Protein AF-A0A1Z9E316-F1 (afdb_monomer_lite)

Secondary structure (DSSP, 8-state):
--HHHHHHHHHTSHHHHHHHEEETTSHHHHHHHHHHHHHHHHHHHHHHHHGGG---------------PPPPTT-----HHHHHHHHHHHHHHHHHH------PPPTTB-TTSPBPP----------TTS------SEEEPP-HHHHHHHHHHHHHHHHHHHHHHHHHHHH-

Foldseek 3Di:
DDLVVVVVVLCPDPVNVVVFWDACPDPLNVVQVVVVVVVVVVVVVVVVVVVVPDDDDDDDPPPDDDDDDDDDPPPDPDDPVVVVVVVVVVVVVCVVVDDDDDDDDDPQADPVGDGHDDDPPPPPPPPPVPDPDCPHDIGGGDDPSVVVSVVVSVVVVVVVVVVVVVVVVVVD

Sequence (172 aa):
MGLFDRFKKRVKQPSTEEEITVDANSPEAAFAIAERQKNLLKINDNIQKEENQNNFTSQDEWDNMDHEPIQNPFLSNKSSKERKKLQRAKKIKTAFNANPAPKIHNPMRTTTGRELIKLDGSIFKLDFSEEQVQRGGRVIKGGPALEEILEELEEDLLSADIGHNSVSELIN

pLDDT: mean 72.55, std 12.47, range [39.31, 89.44]

Structure (mmCIF, N/CA/C/O backbone):
data_AF-A0A1Z9E316-F1
#
_entry.id   AF-A0A1Z9E316-F1
#
loop_
_atom_site.group_PDB
_atom_site.id
_atom_site.type_symbol
_atom_site.label_atom_id
_atom_site.label_alt_id
_atom_site.label_comp_id
_atom_site.label_asym_id
_atom_site.label_entity_id
_atom_site.label_seq_id
_atom_site.pdbx_PDB_ins_code
_atom_site.Cartn_x
_atom_site.Cartn_y
_atom_site.Cartn_z
_atom_site.occupancy
_atom_site.B_iso_or_equiv
_atom_site.auth_seq_id
_atom_site.auth_comp_id
_atom_site.auth_asym_id
_atom_site.auth_atom_id
_atom_site.pdbx_PDB_model_num
ATOM 1 N N . MET A 1 1 ? 15.889 -5.223 5.453 1.00 67.31 1 MET A N 1
ATOM 2 C CA . MET A 1 1 ? 14.438 -5.285 5.157 1.00 67.31 1 MET A CA 1
ATOM 3 C C . MET A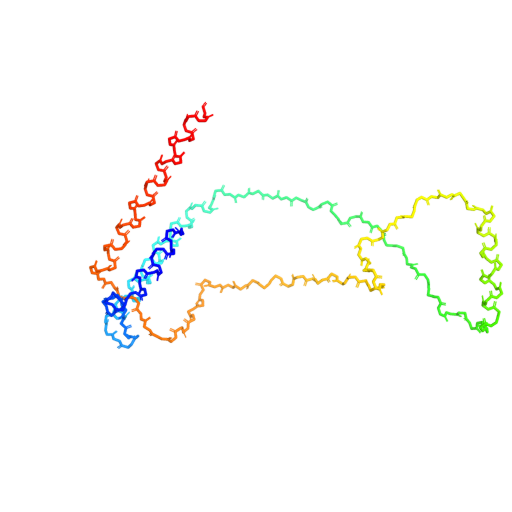 1 1 ? 13.897 -3.906 5.463 1.00 67.31 1 MET A C 1
ATOM 5 O O . MET A 1 1 ? 14.282 -3.389 6.506 1.00 67.31 1 MET A O 1
ATOM 9 N N . GLY A 1 2 ? 13.136 -3.287 4.558 1.00 75.00 2 GLY A N 1
ATOM 10 C CA . GLY A 1 2 ? 12.606 -1.941 4.809 1.00 75.00 2 GLY A CA 1
ATOM 11 C C . GLY A 1 2 ? 11.648 -1.922 6.007 1.00 75.00 2 GLY A C 1
ATOM 12 O O . GLY A 1 2 ? 11.165 -2.983 6.411 1.00 75.00 2 GLY A O 1
ATOM 13 N N . LEU A 1 3 ? 11.346 -0.736 6.549 1.00 71.56 3 LEU A N 1
ATOM 14 C CA . LEU A 1 3 ? 10.375 -0.550 7.645 1.00 71.56 3 LEU A CA 1
ATOM 15 C C . LEU A 1 3 ? 9.064 -1.308 7.369 1.00 71.56 3 LEU A C 1
ATOM 17 O O . LEU A 1 3 ? 8.617 -2.153 8.142 1.00 71.56 3 LEU A O 1
ATOM 21 N N . PHE A 1 4 ? 8.507 -1.098 6.175 1.00 74.75 4 PHE A N 1
ATOM 22 C CA . PHE A 1 4 ? 7.252 -1.722 5.761 1.00 74.75 4 PHE A CA 1
ATOM 23 C C . PHE A 1 4 ? 7.353 -3.238 5.535 1.00 74.75 4 PHE A C 1
ATOM 25 O O . PHE A 1 4 ? 6.340 -3.936 5.599 1.00 74.75 4 PHE A O 1
ATOM 32 N N . ASP A 1 5 ? 8.550 -3.781 5.304 1.00 81.19 5 ASP A N 1
ATOM 33 C CA . ASP A 1 5 ? 8.737 -5.233 5.213 1.00 81.19 5 ASP A CA 1
ATOM 34 C C . ASP A 1 5 ? 8.691 -5.889 6.594 1.00 81.19 5 ASP A C 1
ATOM 36 O O . ASP A 1 5 ? 8.208 -7.016 6.719 1.00 81.19 5 ASP A O 1
ATOM 40 N N . ARG A 1 6 ? 9.162 -5.187 7.637 1.00 80.75 6 ARG A N 1
ATOM 41 C CA . ARG A 1 6 ? 9.042 -5.636 9.031 1.00 80.75 6 ARG A CA 1
ATOM 42 C C . ARG A 1 6 ? 7.573 -5.677 9.448 1.00 80.75 6 ARG A C 1
ATOM 44 O O . ARG A 1 6 ? 7.120 -6.719 9.916 1.00 80.75 6 ARG A O 1
ATOM 51 N N . PHE A 1 7 ? 6.818 -4.619 9.139 1.00 78.94 7 PHE A N 1
ATOM 52 C CA . PHE A 1 7 ? 5.367 -4.559 9.343 1.00 78.94 7 PHE A CA 1
ATOM 53 C C . PHE A 1 7 ? 4.643 -5.720 8.655 1.00 78.94 7 PHE A C 1
ATOM 55 O O . PHE A 1 7 ? 3.949 -6.500 9.300 1.00 78.94 7 PHE A O 1
ATOM 62 N N . LYS A 1 8 ? 4.862 -5.908 7.345 1.00 82.62 8 LYS A N 1
ATOM 63 C CA . LYS A 1 8 ? 4.235 -7.007 6.588 1.00 82.62 8 LYS A CA 1
ATOM 64 C C . LYS A 1 8 ? 4.575 -8.378 7.159 1.00 82.62 8 LYS A C 1
ATOM 66 O O . LYS A 1 8 ? 3.759 -9.289 7.069 1.00 82.62 8 LYS A O 1
ATOM 71 N N . LYS A 1 9 ? 5.782 -8.546 7.699 1.00 84.00 9 LYS A N 1
ATOM 72 C CA . LYS A 1 9 ? 6.200 -9.794 8.333 1.00 84.00 9 LYS A CA 1
ATOM 73 C C . LYS A 1 9 ? 5.491 -10.009 9.670 1.00 84.00 9 LYS A C 1
ATOM 75 O O . LYS A 1 9 ? 5.073 -11.133 9.910 1.00 84.00 9 LYS A O 1
ATOM 80 N N . ARG A 1 10 ? 5.336 -8.965 10.495 1.00 78.06 10 ARG A N 1
ATOM 81 C CA . ARG A 1 10 ? 4.614 -9.021 11.778 1.00 78.06 10 ARG A CA 1
ATOM 82 C C . ARG A 1 10 ? 3.119 -9.238 11.592 1.00 78.06 10 ARG A C 1
ATOM 84 O O . ARG A 1 10 ? 2.563 -10.102 12.248 1.00 78.06 10 ARG A O 1
ATOM 91 N N . VAL A 1 11 ? 2.489 -8.526 10.660 1.00 79.06 11 VAL A N 1
ATOM 92 C CA . VAL A 1 11 ? 1.056 -8.683 10.364 1.00 79.06 11 VAL A CA 1
ATOM 93 C C . VAL A 1 11 ? 0.740 -10.059 9.804 1.00 79.06 11 VAL A C 1
ATOM 95 O O . VAL A 1 11 ? -0.375 -10.504 9.981 1.00 79.06 11 VAL A O 1
ATOM 98 N N . LYS A 1 12 ? 1.696 -10.738 9.159 1.00 78.56 12 LYS A N 1
ATOM 99 C CA . LYS A 1 12 ? 1.520 -12.111 8.663 1.00 78.56 12 LYS A CA 1
ATOM 100 C C . LYS A 1 12 ? 1.750 -13.203 9.715 1.00 78.56 12 LYS A C 1
ATOM 102 O O . LYS A 1 12 ? 1.797 -14.388 9.381 1.00 78.56 12 LYS A O 1
ATOM 107 N N . GLN A 1 13 ? 2.029 -12.833 10.965 1.00 80.94 13 GLN A N 1
ATOM 108 C CA . GLN A 1 13 ? 2.187 -13.823 12.025 1.00 80.94 13 GLN A CA 1
ATOM 109 C C . GLN A 1 13 ? 0.791 -14.293 12.451 1.00 80.94 13 GLN A C 1
ATOM 111 O O . GLN A 1 13 ? -0.065 -13.467 12.739 1.00 80.94 13 GLN A O 1
ATOM 116 N N . PRO A 1 14 ? 0.533 -15.607 12.520 1.00 60.28 14 PRO A N 1
ATOM 117 C CA . PRO A 1 14 ? -0.824 -16.126 12.701 1.00 60.28 14 PRO A CA 1
ATOM 118 C C . PRO A 1 14 ? -1.479 -15.683 14.019 1.00 60.28 14 PRO A C 1
ATOM 120 O O . PRO A 1 14 ? -2.694 -15.553 14.077 1.00 60.28 14 PRO A O 1
ATOM 123 N N . SER A 1 15 ? -0.687 -15.409 15.063 1.00 66.62 15 SER A N 1
ATOM 124 C CA . SER A 1 15 ? -1.185 -14.877 16.338 1.00 66.62 15 SER A CA 1
ATOM 125 C C . SER A 1 15 ? -1.685 -13.436 16.222 1.00 66.62 15 SER A C 1
ATOM 127 O O . SER A 1 15 ? -2.728 -13.098 16.762 1.00 66.62 15 SER A O 1
ATOM 129 N N . THR A 1 16 ? -0.964 -12.590 15.490 1.00 70.94 16 THR A N 1
ATOM 130 C CA . THR A 1 16 ? -1.295 -11.170 15.333 1.00 70.94 16 THR A CA 1
ATOM 131 C C . THR A 1 16 ? -2.317 -10.950 14.216 1.00 70.94 16 THR A C 1
ATOM 133 O O . THR A 1 16 ? -3.086 -9.994 14.270 1.00 70.94 16 THR A O 1
ATOM 136 N N . GLU A 1 17 ? -2.390 -11.843 13.221 1.00 74.31 17 GLU A N 1
ATOM 137 C CA . GLU A 1 17 ? -3.379 -11.784 12.139 1.00 74.31 17 GLU A CA 1
ATOM 138 C C . GLU A 1 17 ? -4.812 -11.762 12.679 1.00 74.31 17 GLU A C 1
ATOM 140 O O . GLU A 1 17 ? -5.630 -10.967 12.219 1.00 74.31 17 GLU A O 1
ATOM 145 N N . GLU A 1 18 ? -5.142 -12.616 13.646 1.00 76.62 18 GLU A N 1
ATOM 146 C CA . GLU A 1 18 ? -6.488 -12.685 14.233 1.00 76.62 18 GLU A CA 1
ATOM 147 C C . GLU A 1 18 ? -6.797 -11.501 15.160 1.00 76.62 18 GLU A C 1
ATOM 149 O O . GLU A 1 18 ? -7.948 -11.075 15.261 1.00 76.62 18 GLU A O 1
ATOM 154 N N . GLU A 1 19 ? -5.775 -10.927 15.795 1.00 80.81 19 GLU A N 1
ATOM 155 C CA . GLU A 1 19 ? -5.917 -9.768 16.679 1.00 80.81 19 GLU A CA 1
ATOM 156 C C . GLU A 1 19 ? -6.083 -8.458 15.899 1.00 80.81 19 GLU A C 1
ATOM 158 O O . GLU A 1 19 ? -6.818 -7.568 16.326 1.00 80.81 19 GLU A O 1
ATOM 163 N N . ILE A 1 20 ? -5.435 -8.346 14.737 1.00 82.06 20 ILE A N 1
ATOM 164 C CA . ILE A 1 20 ? -5.383 -7.118 13.935 1.00 82.06 20 ILE A CA 1
ATOM 165 C C . ILE A 1 20 ? -6.454 -7.114 12.837 1.00 82.06 20 ILE A C 1
ATOM 167 O O . ILE A 1 20 ? -6.878 -6.046 12.396 1.00 82.06 20 ILE A O 1
ATOM 171 N N . THR A 1 21 ? -6.917 -8.282 12.374 1.00 84.88 21 THR A N 1
ATOM 172 C CA . THR A 1 21 ? -7.834 -8.374 11.227 1.00 84.88 21 THR A CA 1
ATOM 173 C C . THR A 1 21 ? -9.154 -9.067 11.559 1.00 84.88 21 THR A C 1
ATOM 175 O O . THR A 1 21 ? -9.196 -10.100 12.220 1.00 84.88 21 THR A O 1
ATOM 178 N N . VAL A 1 22 ? -10.255 -8.503 11.064 1.00 86.81 22 VAL A N 1
ATOM 179 C CA . VAL A 1 22 ? -11.632 -8.954 11.315 1.00 86.81 22 VAL A CA 1
ATOM 180 C C . VAL A 1 22 ? -12.401 -9.060 10.003 1.00 86.81 22 VAL A C 1
ATOM 182 O O . VAL A 1 22 ? -12.049 -8.417 9.023 1.00 86.81 22 VAL A O 1
ATOM 185 N N . ASP A 1 23 ? -13.446 -9.883 9.945 1.00 85.38 23 ASP A N 1
ATOM 186 C CA . ASP A 1 23 ? -14.299 -9.977 8.756 1.00 85.38 23 ASP A CA 1
ATOM 187 C C . ASP A 1 23 ? -15.021 -8.654 8.426 1.00 85.38 23 ASP A C 1
ATOM 189 O O . ASP A 1 23 ? -15.423 -7.911 9.324 1.00 85.38 23 ASP A O 1
ATOM 193 N N . ALA A 1 24 ? -15.222 -8.370 7.136 1.00 82.12 24 ALA A N 1
ATOM 194 C CA . ALA A 1 24 ? -15.782 -7.100 6.660 1.00 82.12 24 ALA A CA 1
ATOM 195 C C . ALA A 1 24 ? -17.219 -6.824 7.141 1.00 82.12 24 ALA A C 1
ATOM 197 O O . ALA A 1 24 ? -17.611 -5.665 7.252 1.00 82.12 24 ALA A O 1
ATOM 198 N N . ASN A 1 25 ? -17.993 -7.867 7.455 1.00 83.12 25 ASN A N 1
ATOM 199 C CA . ASN A 1 25 ? -19.374 -7.737 7.931 1.00 83.12 25 ASN A CA 1
ATOM 200 C C . ASN A 1 25 ? -19.482 -7.554 9.459 1.00 83.12 25 ASN A C 1
ATOM 202 O O . ASN A 1 25 ? -20.588 -7.471 9.993 1.00 83.12 25 ASN A O 1
ATOM 206 N N . SER A 1 26 ? -18.354 -7.520 10.178 1.00 87.56 26 SER A N 1
ATOM 207 C CA . SER A 1 26 ? -18.322 -7.325 11.631 1.00 87.56 26 SER A CA 1
ATOM 208 C C . SER A 1 26 ? -18.583 -5.861 12.022 1.00 87.56 26 SER A C 1
ATOM 210 O O . SER A 1 26 ? -18.141 -4.951 11.314 1.00 87.56 26 SER A O 1
ATOM 212 N N . PRO A 1 27 ? -19.223 -5.585 13.177 1.00 86.56 27 PRO A N 1
ATOM 213 C CA . PRO A 1 27 ? -19.412 -4.214 13.663 1.00 86.56 27 PRO A CA 1
ATOM 214 C C . PRO A 1 27 ? -18.089 -3.457 13.881 1.00 86.56 27 PRO A C 1
ATOM 216 O O . PRO A 1 27 ? -18.029 -2.253 13.635 1.00 86.56 27 PRO A O 1
ATOM 219 N N . GLU A 1 28 ? -17.015 -4.149 14.281 1.00 85.31 28 GLU A N 1
ATOM 220 C CA . GLU A 1 28 ? -15.681 -3.546 14.449 1.00 85.31 28 GLU A CA 1
ATOM 221 C C . GLU A 1 28 ? -15.098 -3.069 13.109 1.00 85.31 28 GLU A C 1
ATOM 223 O O . GLU A 1 28 ? -14.463 -2.016 13.039 1.00 85.31 28 GLU A O 1
ATOM 228 N N . ALA A 1 29 ? -15.369 -3.800 12.023 1.00 86.50 29 ALA A N 1
ATOM 229 C CA . ALA A 1 29 ? -14.924 -3.427 10.685 1.00 86.50 29 ALA A CA 1
ATOM 230 C C . ALA A 1 29 ? -15.633 -2.156 10.194 1.00 86.50 29 ALA A C 1
ATOM 232 O O . ALA A 1 29 ? -14.993 -1.266 9.634 1.00 86.50 29 ALA A O 1
ATOM 233 N N . ALA A 1 30 ? -16.936 -2.025 10.463 1.00 86.62 30 ALA A N 1
ATOM 234 C CA . ALA A 1 30 ? -17.688 -0.816 10.135 1.00 86.62 30 ALA A CA 1
ATOM 235 C C . ALA A 1 30 ? -17.146 0.419 10.877 1.00 86.62 30 ALA A C 1
ATOM 237 O O . ALA A 1 30 ? -17.015 1.490 10.280 1.00 86.62 30 ALA A O 1
ATOM 238 N N . PHE A 1 31 ? -16.778 0.263 12.155 1.00 88.50 31 PHE A N 1
ATOM 239 C CA . PHE A 1 31 ? -16.148 1.331 12.933 1.00 88.50 31 PHE A CA 1
ATOM 240 C C . PHE A 1 31 ? -14.795 1.747 12.338 1.00 88.50 31 PHE A C 1
ATOM 242 O O . PHE A 1 31 ? -14.582 2.934 12.090 1.00 88.50 31 PHE A O 1
ATOM 249 N N . ALA A 1 32 ? -13.926 0.781 12.022 1.00 86.44 32 ALA A N 1
ATOM 250 C CA . ALA A 1 32 ? -12.617 1.043 11.422 1.00 86.44 32 ALA A CA 1
ATOM 251 C C . ALA A 1 32 ? -12.725 1.756 10.059 1.00 86.44 32 ALA A C 1
ATOM 253 O O . ALA A 1 32 ? -11.962 2.677 9.760 1.00 86.44 32 ALA A O 1
ATOM 254 N N . ILE A 1 33 ? -13.713 1.388 9.235 1.00 87.00 33 ILE A N 1
ATOM 255 C CA . ILE A 1 33 ? -13.986 2.063 7.957 1.00 87.00 33 ILE A CA 1
ATOM 256 C C . ILE A 1 33 ? -14.432 3.514 8.188 1.00 87.00 33 ILE A C 1
ATOM 258 O O . ILE A 1 33 ? -13.945 4.417 7.504 1.00 87.00 33 ILE A O 1
ATOM 262 N N . ALA A 1 34 ? -15.325 3.756 9.152 1.00 89.44 34 ALA A N 1
ATOM 263 C CA . ALA A 1 34 ? -15.797 5.102 9.475 1.00 89.44 34 ALA A CA 1
ATOM 264 C C . ALA A 1 34 ? -14.671 5.993 10.029 1.00 89.44 34 ALA A C 1
ATOM 266 O O . ALA A 1 34 ? -14.569 7.168 9.673 1.00 89.44 34 ALA A O 1
ATOM 267 N N . GLU A 1 35 ? -13.801 5.443 10.875 1.00 89.06 35 GLU A N 1
ATOM 268 C CA . GLU A 1 35 ? -12.621 6.140 11.386 1.00 89.06 35 GLU A CA 1
ATOM 269 C C . GLU A 1 35 ? -11.639 6.490 10.261 1.00 89.06 35 GLU A C 1
ATOM 271 O O . GLU A 1 35 ? -11.220 7.645 10.141 1.00 89.06 35 GLU A O 1
ATOM 276 N N . ARG A 1 36 ? -11.357 5.538 9.361 1.00 86.69 36 ARG A N 1
ATOM 277 C CA . ARG A 1 36 ? -10.537 5.773 8.164 1.00 86.69 36 ARG A CA 1
ATOM 278 C C . A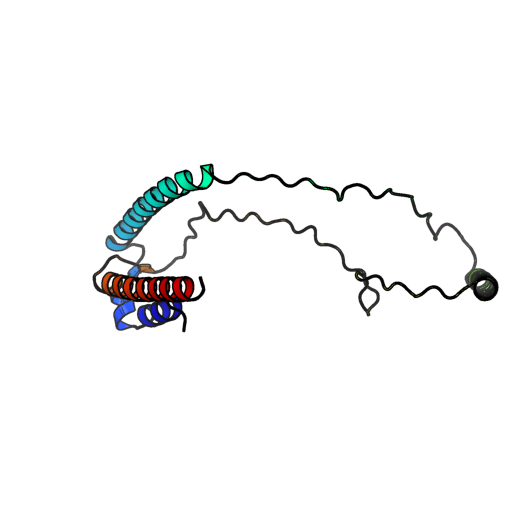RG A 1 36 ? -11.084 6.923 7.321 1.00 86.69 36 ARG A C 1
ATOM 280 O O . ARG A 1 36 ? -10.315 7.789 6.911 1.00 86.69 36 ARG A O 1
ATOM 287 N N . GLN A 1 37 ? -12.393 6.949 7.064 1.00 87.69 37 GLN A N 1
ATOM 288 C CA . GLN A 1 37 ? -13.030 8.029 6.304 1.00 87.69 37 GLN A CA 1
ATOM 289 C C . GLN A 1 37 ? -12.820 9.392 6.975 1.00 87.69 37 GLN A C 1
ATOM 291 O O . GLN A 1 37 ? -12.443 10.350 6.305 1.00 87.69 37 GLN A O 1
ATOM 296 N N . LYS A 1 38 ? -12.981 9.476 8.302 1.00 88.94 38 LYS A N 1
ATOM 297 C CA . LYS A 1 38 ? -12.718 10.713 9.056 1.00 88.94 38 LYS A CA 1
ATOM 298 C C . LYS A 1 38 ? -11.258 11.157 8.954 1.00 88.94 38 LYS A C 1
ATOM 300 O O . LYS A 1 38 ? -11.001 12.349 8.814 1.00 88.94 38 LYS A O 1
ATOM 305 N N . ASN A 1 39 ? -10.309 10.226 9.023 1.00 86.44 39 ASN A N 1
ATOM 306 C CA . ASN A 1 39 ? -8.884 10.548 8.936 1.00 86.44 39 ASN A CA 1
ATOM 307 C C . ASN A 1 39 ? -8.478 11.008 7.527 1.00 86.44 39 ASN A C 1
ATOM 309 O O . ASN A 1 39 ? -7.707 11.955 7.406 1.00 86.44 39 ASN A O 1
ATOM 313 N N . LEU A 1 40 ? -9.053 10.421 6.473 1.00 84.00 40 LEU A N 1
ATOM 314 C CA . LEU A 1 40 ? -8.831 10.863 5.090 1.00 84.00 40 LEU A CA 1
ATOM 315 C C . LEU A 1 40 ? -9.283 12.311 4.858 1.00 84.00 40 LEU A C 1
ATOM 317 O O . LEU A 1 40 ? -8.555 13.078 4.234 1.00 84.00 40 LEU A O 1
ATOM 321 N N . LEU A 1 41 ? -10.442 12.702 5.402 1.00 85.94 41 LEU A N 1
ATOM 322 C CA . LEU A 1 41 ? -10.926 14.083 5.302 1.00 85.94 41 LEU A CA 1
ATOM 323 C C . LEU A 1 41 ? -9.930 15.078 5.922 1.00 85.94 41 LEU A C 1
ATOM 325 O O . LEU A 1 41 ? -9.577 16.065 5.285 1.00 85.94 41 LEU A O 1
ATOM 329 N N . LYS A 1 42 ? -9.392 14.770 7.111 1.00 85.31 42 LYS A N 1
ATOM 330 C CA . LYS A 1 42 ? -8.385 15.615 7.783 1.00 85.31 42 LYS A CA 1
ATOM 331 C C . LYS A 1 42 ? -7.098 15.781 6.967 1.00 85.31 42 LYS A C 1
ATOM 333 O O . LYS A 1 42 ? -6.490 16.845 7.006 1.00 85.31 42 LYS A O 1
ATOM 338 N N . ILE A 1 43 ? -6.662 14.728 6.271 1.00 80.00 43 ILE A N 1
ATOM 339 C CA . ILE A 1 43 ? -5.438 14.749 5.455 1.00 80.00 43 ILE A CA 1
ATOM 340 C C . ILE A 1 43 ? -5.637 15.636 4.223 1.00 80.00 43 ILE A C 1
ATOM 342 O O . ILE A 1 43 ? -4.801 16.497 3.951 1.00 80.00 43 ILE A O 1
ATOM 346 N N . ASN A 1 44 ? -6.758 15.472 3.516 1.00 79.19 44 ASN A N 1
ATOM 347 C CA . ASN A 1 44 ? -7.066 16.270 2.328 1.00 79.19 44 ASN A CA 1
ATOM 348 C C . ASN A 1 44 ? -7.148 17.769 2.651 1.00 79.19 44 ASN A C 1
ATOM 350 O O . ASN A 1 44 ? -6.590 18.581 1.914 1.00 79.19 44 ASN A O 1
ATOM 354 N N . ASP A 1 45 ? -7.752 18.135 3.787 1.00 78.94 45 ASP A N 1
ATOM 355 C CA . ASP A 1 45 ? -7.801 19.526 4.261 1.00 78.94 45 ASP A CA 1
ATOM 356 C C . ASP A 1 45 ? -6.404 20.126 4.518 1.00 78.94 45 ASP A C 1
ATOM 358 O O . ASP A 1 45 ? -6.235 21.349 4.493 1.00 78.94 45 ASP A O 1
ATOM 362 N N . ASN A 1 46 ? -5.398 19.288 4.789 1.00 72.25 46 ASN A N 1
ATOM 363 C CA . ASN A 1 46 ? -4.023 19.723 5.015 1.00 72.25 46 ASN A CA 1
ATOM 364 C C . ASN A 1 46 ? -3.252 19.883 3.694 1.00 72.25 46 ASN A C 1
ATOM 366 O O . ASN A 1 46 ? -2.616 20.912 3.488 1.00 72.25 46 ASN A O 1
ATOM 370 N N . ILE A 1 47 ? -3.390 18.930 2.764 1.00 68.75 47 ILE A N 1
ATOM 371 C CA . ILE A 1 47 ? -2.729 18.959 1.443 1.00 68.75 47 ILE A CA 1
ATOM 372 C C . ILE A 1 47 ? -3.150 20.193 0.632 1.00 68.75 47 ILE A C 1
ATOM 374 O O . ILE A 1 47 ? -2.309 20.885 0.061 1.00 68.75 47 ILE A O 1
ATOM 378 N N . GLN A 1 48 ? -4.442 20.540 0.649 1.00 60.38 48 GLN A N 1
ATOM 379 C CA . GLN A 1 48 ? -4.960 21.726 -0.049 1.00 60.38 48 GLN A CA 1
ATOM 380 C C . GLN A 1 48 ? -4.327 23.046 0.440 1.00 60.38 48 GLN A C 1
ATOM 382 O O . GLN A 1 48 ? -4.352 24.051 -0.271 1.00 60.38 48 GLN A O 1
ATOM 387 N N . LYS A 1 49 ? -3.730 23.082 1.641 1.00 59.03 49 LYS A N 1
ATOM 388 C CA . LYS A 1 49 ? -2.993 24.262 2.128 1.00 59.03 49 LYS A CA 1
ATOM 389 C C . LYS A 1 49 ? -1.586 24.365 1.534 1.00 59.03 49 LYS A C 1
ATOM 391 O O . LYS A 1 49 ? -1.095 25.481 1.379 1.00 59.03 49 LYS A O 1
ATOM 396 N N . GLU A 1 50 ? -0.958 23.243 1.192 1.00 55.78 50 GLU A N 1
ATOM 397 C CA . GLU A 1 50 ? 0.428 23.173 0.709 1.00 55.78 50 GLU A CA 1
ATOM 398 C C . GLU A 1 50 ? 0.537 23.429 -0.806 1.00 55.78 50 GLU A C 1
ATOM 400 O O . GLU A 1 50 ? 1.456 24.111 -1.258 1.00 55.78 50 GLU A O 1
ATOM 405 N N . GLU A 1 51 ? -0.436 22.968 -1.602 1.00 52.06 51 GLU A N 1
ATOM 406 C CA . GLU A 1 51 ? -0.416 23.081 -3.074 1.00 52.06 51 GLU A CA 1
ATOM 407 C C . GLU A 1 51 ? -0.531 24.522 -3.604 1.00 52.06 51 GLU A C 1
ATOM 409 O O . GLU A 1 51 ? -0.051 24.824 -4.696 1.00 52.06 51 GLU A O 1
ATOM 414 N N . ASN A 1 52 ? -1.077 25.455 -2.820 1.00 54.56 52 ASN A N 1
ATOM 415 C CA . ASN A 1 52 ? -1.208 26.865 -3.216 1.00 54.56 52 ASN A CA 1
ATOM 416 C C . ASN A 1 52 ? 0.139 27.611 -3.386 1.00 54.56 52 ASN A C 1
ATOM 418 O O . ASN A 1 52 ? 0.135 28.795 -3.724 1.00 54.56 52 ASN A O 1
ATOM 422 N N . GLN A 1 53 ? 1.286 26.962 -3.149 1.00 51.47 53 GLN A N 1
ATOM 423 C CA . GLN A 1 53 ? 2.606 27.606 -3.125 1.00 51.47 53 GLN A CA 1
ATOM 424 C C . GLN A 1 53 ? 3.476 27.377 -4.377 1.00 51.47 53 GLN A C 1
ATOM 426 O O . GLN A 1 53 ? 4.449 28.106 -4.557 1.00 51.47 53 GLN A O 1
ATOM 431 N N . ASN A 1 54 ? 3.142 26.439 -5.275 1.00 47.62 54 ASN A N 1
ATOM 432 C CA . ASN A 1 54 ? 4.073 25.990 -6.324 1.00 47.62 54 ASN A CA 1
ATOM 433 C C . ASN A 1 54 ? 3.476 26.045 -7.745 1.00 47.62 54 ASN A C 1
ATOM 435 O O . ASN A 1 54 ? 2.931 25.058 -8.227 1.00 47.62 54 ASN A O 1
ATOM 439 N N . ASN A 1 55 ? 3.648 27.168 -8.456 1.00 40.41 55 ASN A N 1
ATOM 440 C CA . ASN A 1 55 ? 3.368 27.282 -9.898 1.00 40.41 55 ASN A CA 1
ATOM 441 C C . ASN A 1 55 ? 4.605 27.801 -10.659 1.00 40.41 55 ASN A C 1
ATOM 443 O O . ASN A 1 55 ? 4.947 28.975 -10.544 1.00 40.41 55 ASN A O 1
ATOM 447 N N . PHE A 1 56 ? 5.232 26.959 -11.490 1.00 39.31 56 PHE A N 1
ATOM 448 C CA . PHE A 1 56 ? 6.193 27.367 -12.528 1.00 39.31 56 PHE A CA 1
ATOM 449 C C . PHE A 1 56 ? 5.828 26.711 -13.870 1.00 39.31 56 PHE A C 1
ATOM 451 O O . PHE A 1 56 ? 5.627 25.502 -13.946 1.00 39.31 56 PHE A O 1
ATOM 458 N N . THR A 1 57 ? 5.740 27.521 -14.929 1.00 43.47 57 THR A N 1
ATOM 459 C CA . THR A 1 57 ? 5.424 27.129 -16.315 1.00 43.47 57 THR A CA 1
ATOM 460 C C . THR A 1 57 ? 6.697 26.967 -17.150 1.00 43.47 57 THR A C 1
ATOM 462 O O . THR A 1 57 ? 7.599 27.797 -17.044 1.00 43.47 57 THR A O 1
ATOM 465 N N . SER A 1 58 ? 6.767 25.962 -18.026 1.00 45.25 58 SER A N 1
ATOM 466 C CA . SER A 1 58 ? 7.868 25.767 -18.989 1.00 45.25 58 SER A CA 1
ATOM 467 C C . SER A 1 58 ? 7.315 25.774 -20.420 1.00 45.25 58 SER A C 1
ATOM 469 O O . SER A 1 58 ? 6.337 25.083 -20.687 1.00 45.25 58 SER A O 1
ATOM 471 N N . GLN A 1 59 ? 7.901 26.577 -21.315 1.00 41.00 59 GLN A N 1
ATOM 472 C CA . GLN A 1 59 ? 7.484 26.736 -22.717 1.00 41.00 59 GLN A CA 1
ATOM 473 C C . GLN A 1 59 ? 8.147 25.709 -23.655 1.00 41.00 59 GLN A C 1
ATOM 475 O O . GLN A 1 59 ? 9.350 25.468 -23.572 1.00 41.00 59 GLN A O 1
ATOM 480 N N . ASP A 1 60 ? 7.336 25.158 -24.562 1.00 49.81 60 ASP A N 1
ATOM 481 C CA . ASP A 1 60 ? 7.684 24.219 -25.635 1.00 49.81 60 ASP A CA 1
ATOM 482 C C . ASP A 1 60 ? 8.402 24.906 -26.814 1.00 49.81 60 ASP A C 1
ATOM 484 O O . ASP A 1 60 ? 7.817 25.713 -27.535 1.00 49.81 60 ASP A O 1
ATOM 488 N N . GLU A 1 61 ? 9.662 24.534 -27.054 1.00 47.59 61 GLU A N 1
ATOM 489 C CA . GLU A 1 61 ? 10.488 24.968 -28.202 1.00 47.59 61 GLU A CA 1
ATOM 490 C C . GLU A 1 61 ? 10.615 23.897 -29.311 1.00 47.59 61 GLU A C 1
ATOM 492 O O . GLU A 1 61 ? 11.441 24.016 -30.215 1.00 47.59 61 GLU A O 1
ATOM 497 N N . TRP A 1 62 ? 9.803 22.836 -29.276 1.00 63.19 62 TRP A N 1
ATOM 498 C CA . TRP A 1 62 ? 9.986 21.650 -30.131 1.00 63.19 62 TRP A CA 1
ATOM 499 C C . TRP A 1 62 ? 9.097 21.580 -31.386 1.00 63.19 62 TRP A C 1
ATOM 501 O O . TRP A 1 62 ? 9.221 20.628 -32.155 1.00 63.19 62 TRP A O 1
ATOM 511 N N . ASP A 1 63 ? 8.255 22.584 -31.639 1.00 53.25 63 ASP A N 1
ATOM 512 C CA . ASP A 1 63 ? 7.232 22.546 -32.702 1.00 53.25 63 ASP A CA 1
ATOM 513 C C . ASP A 1 63 ? 7.705 22.975 -34.109 1.00 53.25 63 ASP A C 1
ATOM 515 O O . ASP A 1 63 ? 6.925 22.948 -35.058 1.00 53.25 63 ASP A O 1
ATOM 519 N N . ASN A 1 64 ? 8.977 23.343 -34.299 1.00 53.72 64 ASN A N 1
ATOM 520 C CA . ASN A 1 64 ? 9.451 23.912 -35.569 1.00 53.72 64 ASN A CA 1
ATOM 521 C C . ASN A 1 64 ? 10.431 22.994 -36.317 1.00 53.72 64 ASN A C 1
ATOM 523 O O . ASN A 1 64 ? 11.641 23.185 -36.220 1.00 53.72 64 ASN A O 1
ATOM 527 N N . MET A 1 65 ? 9.934 22.042 -37.117 1.00 50.03 65 MET A N 1
ATOM 528 C CA . MET A 1 65 ? 10.719 21.414 -38.195 1.00 50.03 65 MET A CA 1
ATOM 529 C C . MET A 1 65 ? 9.831 21.101 -39.414 1.00 50.03 65 MET A C 1
ATOM 531 O O . MET A 1 65 ? 8.962 20.233 -39.354 1.00 50.03 65 MET A O 1
ATOM 535 N N . ASP A 1 66 ? 10.078 21.808 -40.520 1.00 53.06 66 ASP A N 1
ATOM 536 C CA . ASP A 1 66 ? 9.259 21.825 -41.741 1.00 53.06 66 ASP A CA 1
ATOM 537 C C . ASP A 1 66 ? 9.115 20.472 -42.472 1.00 53.06 66 ASP A C 1
ATOM 539 O O . ASP A 1 66 ? 10.055 19.683 -42.615 1.00 53.06 66 ASP A O 1
ATOM 543 N N . HIS A 1 67 ? 7.910 20.250 -43.010 1.00 55.31 67 HIS A N 1
ATOM 544 C CA . HIS A 1 67 ? 7.491 19.090 -43.799 1.00 55.31 67 HIS A CA 1
ATOM 545 C C . HIS A 1 67 ? 7.675 1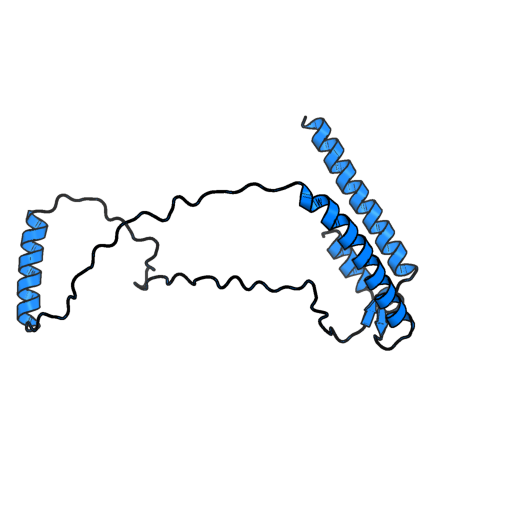9.316 -45.312 1.00 55.31 67 HIS A C 1
ATOM 547 O O . HIS A 1 67 ? 6.918 20.077 -45.911 1.00 55.31 67 HIS A O 1
ATOM 553 N N . GLU A 1 68 ? 8.558 18.559 -45.976 1.00 58.25 68 GLU A N 1
ATOM 554 C CA . GLU A 1 68 ? 8.521 18.411 -47.443 1.00 58.25 68 GLU A CA 1
ATOM 555 C C . GLU A 1 68 ? 8.090 16.992 -47.877 1.00 58.25 68 GLU A C 1
ATOM 557 O O . GLU A 1 68 ? 8.580 15.991 -47.341 1.00 58.25 68 GLU A O 1
ATOM 562 N N . PRO A 1 69 ? 7.166 16.863 -48.851 1.00 57.16 69 PRO A N 1
ATOM 563 C CA . PRO A 1 69 ? 6.544 15.589 -49.200 1.00 57.16 69 PRO A CA 1
ATOM 564 C C . PRO A 1 69 ? 7.415 14.716 -50.120 1.00 57.16 69 PRO A C 1
ATOM 566 O O . PRO A 1 69 ? 7.818 15.107 -51.216 1.00 57.16 69 PRO A O 1
ATOM 569 N N . ILE A 1 70 ? 7.635 13.467 -49.706 1.00 59.06 70 ILE A N 1
ATOM 570 C CA . ILE A 1 70 ? 8.406 12.454 -50.442 1.00 59.06 70 ILE A CA 1
ATOM 571 C C . ILE A 1 70 ? 7.527 11.796 -51.522 1.00 59.06 70 ILE A C 1
ATOM 573 O O . ILE A 1 70 ? 6.443 11.285 -51.239 1.00 59.06 70 ILE A O 1
ATOM 577 N N . GLN A 1 71 ? 7.999 11.765 -52.772 1.00 56.88 71 GLN A N 1
ATOM 578 C CA . GLN A 1 71 ? 7.231 11.251 -53.915 1.00 56.88 71 GLN A CA 1
ATOM 579 C C . GLN A 1 71 ? 7.235 9.709 -54.024 1.00 56.88 71 GLN A C 1
ATOM 581 O O . GLN A 1 71 ? 8.225 9.034 -53.737 1.00 56.88 71 GLN A O 1
ATOM 586 N N . ASN A 1 72 ? 6.109 9.150 -54.486 1.00 62.03 72 ASN A N 1
ATOM 587 C CA . ASN A 1 72 ? 5.769 7.726 -54.410 1.00 62.03 72 ASN A CA 1
ATOM 588 C C . ASN A 1 72 ? 6.558 6.828 -55.411 1.00 62.03 72 ASN A C 1
ATOM 590 O O . ASN A 1 72 ? 6.450 7.012 -56.628 1.00 62.03 72 ASN A O 1
ATOM 594 N N . PRO A 1 73 ? 7.304 5.806 -54.939 1.00 57.62 73 PRO A N 1
ATOM 595 C CA . PRO A 1 73 ? 8.212 4.998 -55.763 1.00 57.62 73 PRO A CA 1
ATOM 596 C C . PRO A 1 73 ? 7.535 3.944 -56.661 1.00 57.62 73 PRO A C 1
ATOM 598 O O . PRO A 1 73 ? 8.220 3.297 -57.459 1.00 57.62 73 PRO A O 1
ATOM 601 N N . PHE A 1 74 ? 6.217 3.747 -56.560 1.00 55.03 74 PHE A N 1
ATOM 602 C CA . PHE A 1 74 ? 5.500 2.686 -57.284 1.00 55.03 74 PHE A CA 1
ATOM 603 C C . PHE A 1 74 ? 4.926 3.110 -58.646 1.00 55.03 74 PHE A C 1
ATOM 605 O O . PHE A 1 74 ? 4.435 2.265 -59.388 1.00 55.03 74 PHE A O 1
ATOM 612 N N . LEU A 1 75 ? 5.048 4.386 -59.028 1.00 58.50 75 LEU A N 1
ATOM 613 C CA . LEU A 1 75 ? 4.500 4.914 -60.288 1.00 58.50 75 LEU A CA 1
ATOM 614 C C . LEU A 1 75 ? 5.252 4.457 -61.556 1.00 58.50 75 LEU A C 1
ATOM 616 O O . LEU A 1 75 ? 4.789 4.706 -62.666 1.00 58.50 75 LEU A O 1
ATOM 620 N N . SER A 1 76 ? 6.407 3.788 -61.439 1.00 62.53 76 SER A N 1
ATOM 621 C CA . SER A 1 76 ? 7.172 3.340 -62.612 1.00 62.53 76 SER A CA 1
ATOM 622 C C . SER A 1 76 ? 6.918 1.862 -62.941 1.00 62.53 76 SER A C 1
ATOM 624 O O . SER A 1 76 ? 7.395 0.968 -62.244 1.00 62.53 76 SER A O 1
ATOM 626 N N . ASN A 1 77 ? 6.228 1.601 -64.050 1.00 62.84 77 ASN A N 1
ATOM 627 C CA . ASN A 1 77 ? 5.872 0.271 -64.574 1.00 62.84 77 ASN A CA 1
ATOM 628 C C . ASN A 1 77 ? 7.029 -0.462 -65.296 1.00 62.84 77 ASN A C 1
ATOM 630 O O . ASN A 1 77 ? 6.807 -1.254 -66.212 1.00 62.84 77 ASN A O 1
ATOM 634 N N . LYS A 1 78 ? 8.287 -0.211 -64.912 1.00 64.12 78 LYS A N 1
ATOM 635 C CA . LYS A 1 78 ? 9.454 -0.765 -65.620 1.00 64.12 78 LYS A CA 1
ATOM 636 C C . LYS A 1 78 ? 9.658 -2.246 -65.298 1.00 64.12 78 LYS A C 1
ATOM 638 O O . LYS A 1 78 ? 9.649 -2.646 -64.132 1.00 64.12 78 LYS A O 1
ATOM 643 N N . SER A 1 79 ? 9.929 -3.047 -66.331 1.00 74.38 79 SER A N 1
ATOM 644 C CA . SER A 1 79 ? 10.198 -4.484 -66.201 1.00 74.38 79 SER A CA 1
ATOM 645 C C . SER A 1 79 ? 11.394 -4.756 -65.278 1.00 74.38 79 SER A C 1
ATOM 647 O O . SER A 1 79 ? 12.374 -4.005 -65.240 1.00 74.38 79 SER A O 1
ATOM 649 N N . SER A 1 80 ? 11.349 -5.873 -64.545 1.00 74.50 80 SER A N 1
ATOM 650 C CA . SER A 1 80 ? 12.353 -6.258 -63.539 1.00 74.50 80 SER A CA 1
ATOM 651 C C . SER A 1 80 ? 13.795 -6.223 -64.077 1.00 74.50 80 SER A C 1
ATOM 653 O O . SER A 1 80 ? 14.717 -5.769 -63.389 1.00 74.50 80 SER A O 1
ATOM 655 N N . LYS A 1 81 ? 13.995 -6.618 -65.345 1.00 79.88 81 LYS A N 1
ATOM 656 C CA . LYS A 1 81 ? 15.311 -6.590 -66.008 1.00 79.88 81 LYS A CA 1
ATOM 657 C C . LYS A 1 81 ? 15.805 -5.162 -66.276 1.00 79.88 81 LYS A C 1
ATOM 659 O O . LYS A 1 81 ? 16.987 -4.880 -66.073 1.00 79.88 81 LYS A O 1
ATOM 664 N N . GLU A 1 82 ? 14.925 -4.251 -66.680 1.00 78.00 82 GLU A N 1
ATOM 665 C CA . GLU A 1 82 ? 15.270 -2.848 -66.953 1.00 78.00 82 GLU A CA 1
ATOM 666 C C . GLU A 1 82 ? 15.548 -2.076 -65.669 1.00 78.00 82 GLU A C 1
ATOM 668 O O . GLU A 1 82 ? 16.535 -1.341 -65.584 1.00 78.00 82 GLU A O 1
ATOM 673 N N . ARG A 1 83 ? 14.748 -2.329 -64.625 1.00 74.25 83 ARG A N 1
ATOM 674 C CA . ARG A 1 83 ? 14.996 -1.810 -63.276 1.00 74.25 83 ARG A CA 1
ATOM 675 C C . ARG A 1 83 ? 16.392 -2.196 -62.794 1.00 74.25 83 ARG A C 1
ATOM 677 O O . ARG A 1 83 ? 17.123 -1.341 -62.296 1.00 74.25 83 ARG A O 1
ATOM 684 N N . LYS A 1 84 ? 16.804 -3.451 -63.005 1.00 81.81 84 LYS A N 1
ATOM 685 C CA . LYS A 1 84 ? 18.132 -3.941 -62.605 1.00 81.81 84 LYS A CA 1
ATOM 686 C C . LYS A 1 84 ? 19.265 -3.262 -63.384 1.00 81.81 84 LYS A C 1
ATOM 688 O O . LYS A 1 84 ? 20.273 -2.893 -62.781 1.00 81.81 84 LYS A O 1
ATOM 693 N N . LYS A 1 85 ? 19.102 -3.041 -64.694 1.00 83.00 85 LYS A N 1
ATOM 694 C CA . LYS A 1 85 ? 20.089 -2.310 -65.513 1.00 83.00 85 LYS A CA 1
ATOM 695 C C . LYS A 1 85 ? 20.214 -0.846 -65.079 1.00 83.00 85 LYS A C 1
ATOM 697 O O . LYS A 1 85 ? 21.329 -0.373 -64.872 1.00 83.00 85 LYS A O 1
ATOM 702 N N . LEU A 1 86 ? 19.092 -0.158 -64.855 1.00 76.56 86 LEU A N 1
ATOM 703 C CA . LEU A 1 86 ? 19.077 1.236 -64.398 1.00 76.56 86 LEU A CA 1
ATOM 704 C C . LEU A 1 86 ? 19.661 1.395 -62.992 1.00 76.56 86 LEU A C 1
ATOM 706 O O . LEU A 1 86 ? 20.423 2.326 -62.758 1.00 76.56 86 LEU A O 1
ATOM 710 N N . GLN A 1 87 ? 19.364 0.477 -62.069 1.00 78.44 87 GLN A N 1
ATOM 711 C CA . GLN A 1 87 ? 19.986 0.470 -60.743 1.00 78.44 87 GLN A CA 1
ATOM 712 C C . GLN A 1 87 ? 21.501 0.268 -60.829 1.00 78.44 87 GLN A C 1
ATOM 714 O O . GLN A 1 87 ? 22.240 0.942 -60.118 1.00 78.44 87 GLN A O 1
ATOM 719 N N . ARG A 1 88 ? 21.981 -0.617 -61.714 1.00 83.06 88 ARG A N 1
ATOM 720 C CA . ARG A 1 88 ? 23.420 -0.847 -61.904 1.00 83.06 88 ARG A CA 1
ATOM 721 C C . ARG A 1 88 ? 24.113 0.388 -62.483 1.00 83.06 88 ARG A C 1
ATOM 723 O O . ARG A 1 88 ? 25.144 0.791 -61.960 1.00 83.06 88 ARG A O 1
ATOM 730 N N . ALA A 1 89 ? 23.508 1.038 -63.478 1.00 80.81 89 ALA A N 1
ATOM 731 C CA . ALA A 1 89 ? 24.023 2.283 -64.048 1.00 80.81 89 ALA A CA 1
ATOM 732 C C . ALA A 1 89 ? 24.013 3.440 -63.032 1.00 80.81 89 ALA A C 1
ATOM 734 O O . ALA A 1 89 ? 24.994 4.171 -62.931 1.00 80.81 89 ALA A O 1
ATOM 735 N N . LYS A 1 90 ? 22.941 3.579 -62.236 1.00 77.06 90 LYS A N 1
ATOM 736 C CA . LYS A 1 90 ? 22.866 4.562 -61.144 1.00 77.06 90 LYS A CA 1
ATOM 737 C C . LYS A 1 90 ? 23.953 4.317 -60.099 1.00 77.06 90 LYS A C 1
ATOM 739 O O . LYS A 1 90 ? 24.645 5.262 -59.761 1.00 77.06 90 LYS A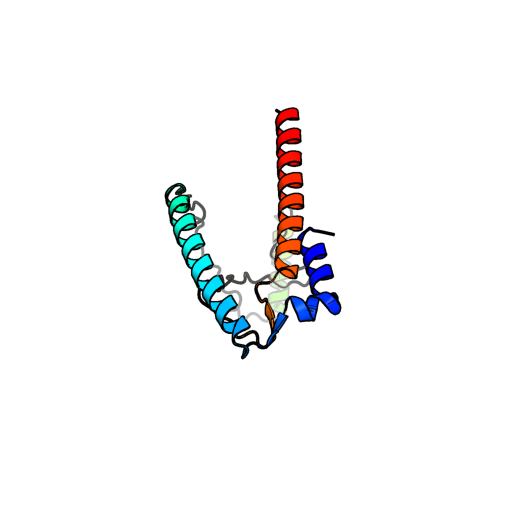 O 1
ATOM 744 N N . LYS A 1 91 ? 24.162 3.066 -59.668 1.00 76.62 91 LYS A N 1
ATOM 745 C CA . LYS A 1 91 ? 25.218 2.699 -58.706 1.00 76.62 91 LYS A CA 1
ATOM 746 C C . LYS A 1 91 ? 26.621 3.048 -59.200 1.00 76.62 91 LYS A C 1
ATOM 748 O O . LYS A 1 91 ? 27.425 3.532 -58.415 1.00 76.62 91 LYS A O 1
ATOM 753 N N . ILE A 1 92 ? 26.906 2.829 -60.485 1.00 77.00 92 ILE A N 1
ATOM 754 C CA . ILE A 1 92 ? 28.200 3.191 -61.086 1.00 77.00 92 ILE A CA 1
ATOM 755 C C . ILE A 1 92 ? 28.380 4.716 -61.082 1.00 77.00 92 ILE A C 1
ATOM 757 O O . ILE A 1 92 ? 29.426 5.204 -60.671 1.00 77.00 92 ILE A O 1
ATOM 761 N N . LYS A 1 93 ? 27.339 5.475 -61.454 1.00 73.00 93 LYS A N 1
ATOM 762 C CA . LYS A 1 93 ? 27.373 6.948 -61.441 1.00 73.00 93 LYS A CA 1
ATOM 763 C C . LYS A 1 93 ? 27.484 7.530 -60.027 1.00 73.00 93 LYS A C 1
ATOM 765 O O . LYS A 1 93 ? 28.225 8.480 -59.823 1.00 73.00 93 LYS A O 1
ATOM 770 N N . THR A 1 94 ? 26.788 6.957 -59.044 1.00 62.91 94 THR A N 1
ATOM 771 C CA . THR A 1 94 ? 26.887 7.393 -57.643 1.00 62.91 94 THR A CA 1
ATOM 772 C C . THR A 1 94 ? 28.232 7.026 -57.029 1.00 62.91 94 THR A C 1
ATOM 774 O O . THR A 1 94 ? 28.753 7.809 -56.255 1.00 62.91 94 THR A O 1
ATOM 777 N N . ALA A 1 95 ? 28.816 5.874 -57.381 1.00 64.75 95 ALA A N 1
ATOM 778 C CA . ALA A 1 95 ? 30.141 5.476 -56.902 1.00 64.75 95 ALA A CA 1
ATOM 779 C C . ALA A 1 95 ? 31.259 6.368 -57.458 1.00 64.75 95 ALA A C 1
ATOM 781 O O . ALA A 1 95 ? 32.243 6.598 -56.770 1.00 64.75 95 ALA A O 1
ATOM 782 N N . PHE A 1 96 ? 31.091 6.895 -58.674 1.00 64.44 96 PHE A N 1
ATOM 783 C CA . PHE A 1 96 ? 32.035 7.847 -59.260 1.00 64.44 96 PHE A CA 1
ATOM 784 C C . PHE A 1 96 ? 31.955 9.245 -58.613 1.00 64.44 96 PHE A C 1
ATOM 786 O O . PHE A 1 96 ? 32.955 9.949 -58.567 1.00 64.44 96 PHE A O 1
ATOM 793 N N . ASN A 1 97 ? 30.791 9.625 -58.069 1.00 59.91 97 ASN A N 1
ATOM 794 C CA . ASN A 1 97 ? 30.536 10.959 -57.505 1.00 59.91 97 ASN A CA 1
ATOM 795 C C . ASN A 1 97 ? 30.483 11.005 -55.961 1.00 59.91 97 ASN A C 1
ATOM 797 O O . ASN A 1 97 ? 30.160 12.052 -55.400 1.00 59.91 97 ASN A O 1
ATOM 801 N N . ALA A 1 98 ? 30.723 9.898 -55.252 1.00 55.50 98 ALA A N 1
ATOM 802 C CA . ALA A 1 98 ? 30.535 9.838 -53.801 1.00 55.50 98 ALA A CA 1
ATOM 803 C C . ALA A 1 98 ? 31.834 10.118 -53.029 1.00 55.50 98 ALA A C 1
ATOM 805 O O . ALA A 1 98 ? 32.704 9.254 -52.939 1.00 55.50 98 ALA A O 1
ATOM 806 N N . ASN A 1 99 ? 31.905 11.281 -52.375 1.00 59.38 99 ASN A N 1
ATOM 807 C CA . ASN A 1 99 ? 32.769 11.464 -51.206 1.00 59.38 99 ASN A CA 1
ATOM 808 C C . ASN A 1 99 ? 32.154 10.711 -50.005 1.00 59.38 99 ASN A C 1
ATOM 810 O O . ASN A 1 99 ? 30.940 10.805 -49.794 1.00 59.38 99 ASN A O 1
ATOM 814 N N . PRO A 1 100 ? 32.937 9.948 -49.218 1.00 55.09 100 PRO A N 1
ATOM 815 C CA . PRO A 1 100 ? 32.397 9.108 -48.155 1.00 55.09 100 PRO A CA 1
ATOM 816 C C . PRO A 1 100 ? 32.032 9.948 -46.924 1.00 55.09 100 PRO A C 1
ATOM 818 O O . PRO A 1 100 ? 32.863 10.187 -46.053 1.00 55.09 100 PRO A O 1
ATOM 821 N N . ALA A 1 101 ? 30.775 10.377 -46.828 1.00 59.81 101 ALA A N 1
ATOM 822 C CA . ALA A 1 101 ? 30.225 10.873 -45.569 1.00 59.81 101 ALA A CA 1
ATOM 823 C C . ALA A 1 101 ? 29.910 9.692 -44.621 1.00 59.81 101 ALA A C 1
ATOM 825 O O . ALA A 1 101 ? 29.517 8.613 -45.092 1.00 59.81 101 ALA A O 1
ATOM 826 N N . PRO A 1 102 ? 30.078 9.859 -43.295 1.00 58.94 102 PRO A N 1
ATOM 827 C CA . PRO A 1 102 ? 29.821 8.800 -42.327 1.00 58.94 102 PRO A CA 1
ATOM 828 C C . PRO A 1 102 ? 28.343 8.394 -42.349 1.00 58.94 102 PRO A C 1
ATOM 830 O O . PRO A 1 102 ? 27.442 9.230 -42.409 1.00 58.94 102 PRO A O 1
ATOM 833 N N .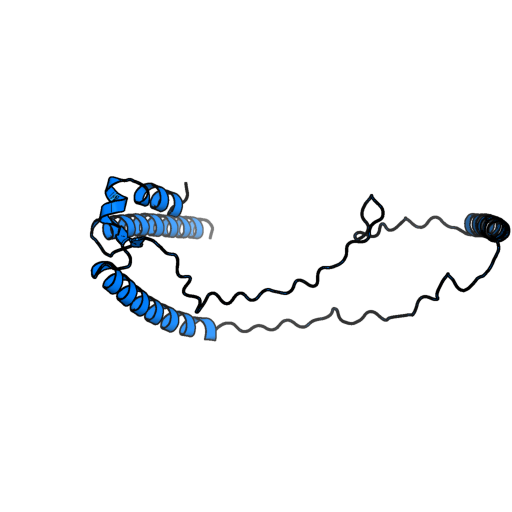 LYS A 1 103 ? 28.089 7.082 -42.315 1.00 64.81 103 LYS A N 1
ATOM 834 C CA . LYS A 1 103 ? 26.730 6.531 -42.302 1.00 64.81 103 LYS A CA 1
ATOM 835 C C . LYS A 1 103 ? 26.083 6.838 -40.954 1.00 64.81 103 LYS A C 1
ATOM 837 O O . LYS A 1 103 ? 26.438 6.227 -39.951 1.00 64.81 103 LYS A O 1
ATOM 842 N N . ILE A 1 104 ? 25.123 7.753 -40.952 1.00 63.28 104 ILE A N 1
ATOM 843 C CA . ILE A 1 104 ? 24.292 8.055 -39.787 1.00 63.28 104 ILE A CA 1
ATOM 844 C C . ILE A 1 104 ? 23.326 6.877 -39.600 1.00 63.28 104 ILE A C 1
ATOM 846 O O . ILE A 1 104 ? 22.546 6.551 -40.497 1.00 63.28 104 ILE A O 1
ATOM 850 N N . HIS A 1 105 ? 23.440 6.169 -38.476 1.00 65.31 105 HIS A N 1
ATOM 851 C CA . HIS A 1 105 ? 22.543 5.067 -38.137 1.00 65.31 105 HIS A CA 1
ATOM 852 C C . HIS A 1 105 ? 21.271 5.633 -37.503 1.00 65.31 105 HIS A C 1
ATOM 854 O O . HIS A 1 105 ? 21.349 6.348 -36.508 1.00 65.31 105 HIS A O 1
ATOM 860 N N . ASN A 1 106 ? 20.107 5.316 -38.073 1.00 70.44 106 ASN A N 1
ATOM 861 C CA . ASN A 1 106 ? 18.826 5.746 -37.519 1.00 70.44 106 ASN A CA 1
ATOM 862 C C . ASN A 1 106 ? 18.557 4.984 -36.210 1.00 70.44 106 ASN A C 1
ATOM 864 O O . ASN A 1 106 ? 18.354 3.770 -36.273 1.00 70.44 106 ASN A O 1
ATOM 868 N N . PRO A 1 107 ? 18.479 5.659 -35.050 1.00 73.69 107 PRO A N 1
ATOM 869 C CA . PRO A 1 107 ? 18.296 4.992 -33.758 1.00 73.69 107 PRO A CA 1
ATOM 870 C C . PRO A 1 107 ? 16.931 4.292 -33.618 1.00 73.69 107 PRO A C 1
ATOM 872 O O . PRO A 1 107 ? 16.771 3.416 -32.779 1.00 73.69 107 PRO A O 1
ATOM 875 N N . MET A 1 108 ? 15.953 4.630 -34.468 1.00 77.19 108 MET A N 1
ATOM 876 C CA . MET A 1 108 ? 14.601 4.044 -34.475 1.00 77.19 108 MET A CA 1
ATOM 877 C C . MET A 1 108 ? 14.473 2.779 -35.338 1.00 77.19 108 MET A C 1
ATOM 879 O O . MET A 1 108 ? 13.365 2.290 -35.573 1.00 77.19 108 MET A O 1
ATOM 883 N N . ARG A 1 109 ? 15.590 2.242 -35.845 1.00 77.19 109 ARG A N 1
ATOM 884 C CA . ARG A 1 109 ? 15.592 1.076 -36.730 1.00 77.19 109 ARG A CA 1
ATOM 885 C C . ARG A 1 109 ? 16.255 -0.111 -36.048 1.00 77.19 109 ARG A C 1
ATOM 887 O O . ARG A 1 109 ? 17.444 -0.099 -35.755 1.00 77.19 109 ARG A O 1
ATOM 894 N N . THR A 1 110 ? 15.474 -1.160 -35.821 1.00 76.19 110 THR A N 1
ATOM 895 C CA . THR A 1 110 ? 15.972 -2.392 -35.204 1.00 76.19 110 THR A CA 1
ATOM 896 C C . THR A 1 110 ? 16.921 -3.140 -36.143 1.00 76.19 110 THR A C 1
ATOM 898 O O . THR A 1 110 ? 16.855 -3.012 -37.370 1.00 76.19 110 THR A O 1
ATOM 901 N N . THR A 1 111 ? 17.778 -3.991 -35.578 1.00 75.75 111 THR A N 1
ATOM 902 C CA . THR A 1 111 ? 18.738 -4.825 -36.326 1.00 75.75 111 THR A CA 1
ATOM 903 C C . THR A 1 111 ? 18.066 -5.814 -37.288 1.00 75.75 111 THR A C 1
ATOM 905 O O . THR A 1 111 ? 18.680 -6.239 -38.263 1.00 75.75 111 THR A O 1
ATOM 908 N N . THR A 1 112 ? 16.787 -6.134 -37.063 1.00 76.62 112 THR A N 1
ATOM 909 C CA . THR A 1 112 ? 15.959 -6.984 -37.939 1.00 76.62 112 THR A CA 1
ATOM 910 C C . THR A 1 112 ? 15.259 -6.201 -39.057 1.00 76.62 112 THR A C 1
ATOM 912 O O . THR A 1 112 ? 14.530 -6.781 -39.860 1.00 76.62 112 THR A O 1
ATOM 915 N N . GLY A 1 113 ? 15.486 -4.884 -39.139 1.00 76.94 113 GLY A N 1
ATOM 916 C CA . GLY A 1 113 ? 14.967 -4.013 -40.192 1.00 76.94 113 GLY A CA 1
ATOM 917 C C . GLY A 1 113 ? 13.564 -3.460 -39.943 1.00 76.94 113 GLY A C 1
ATOM 918 O O . GLY A 1 113 ? 13.044 -2.780 -40.824 1.00 76.94 113 GLY A O 1
ATOM 919 N N . ARG A 1 114 ? 12.966 -3.716 -38.772 1.00 78.44 114 ARG A N 1
ATOM 920 C CA . ARG A 1 114 ? 11.676 -3.138 -38.365 1.00 78.44 114 ARG A CA 1
ATOM 921 C C . ARG A 1 114 ? 11.874 -1.759 -37.745 1.00 78.44 114 ARG A C 1
ATOM 923 O O . ARG A 1 114 ? 12.834 -1.554 -36.997 1.00 78.44 114 ARG A O 1
ATOM 930 N N . GLU A 1 115 ? 10.969 -0.843 -38.051 1.00 81.94 115 GLU A N 1
ATOM 931 C CA . GLU A 1 115 ? 10.944 0.504 -37.480 1.00 81.94 115 GLU A CA 1
ATOM 932 C C . GLU A 1 115 ? 10.137 0.484 -36.179 1.00 81.94 115 GLU A C 1
ATOM 934 O O . GLU A 1 115 ? 9.087 -0.157 -36.105 1.00 81.94 115 GLU A O 1
ATOM 939 N N . LEU A 1 116 ? 10.667 1.120 -35.134 1.00 79.25 116 LEU A N 1
ATOM 940 C CA . LEU A 1 116 ? 9.956 1.261 -33.869 1.00 79.25 116 LEU A CA 1
ATOM 941 C C . LEU A 1 116 ? 8.817 2.265 -34.057 1.00 79.25 116 LEU A C 1
ATOM 943 O O . LEU A 1 116 ? 9.044 3.407 -34.452 1.00 79.25 116 LEU A O 1
ATOM 947 N N . ILE A 1 117 ? 7.593 1.829 -33.774 1.00 79.44 117 ILE A N 1
ATOM 948 C CA . ILE A 1 117 ? 6.421 2.702 -33.739 1.00 79.44 117 ILE A CA 1
ATOM 949 C C . ILE A 1 117 ? 6.415 3.369 -32.365 1.00 79.44 117 ILE A C 1
ATOM 951 O O . ILE A 1 117 ? 6.475 2.679 -31.345 1.00 79.44 117 ILE A O 1
ATOM 955 N N . LYS A 1 118 ? 6.363 4.703 -32.335 1.00 71.25 118 LYS A N 1
ATOM 956 C CA . LYS A 1 118 ? 6.115 5.438 -31.094 1.00 71.25 118 LYS A CA 1
ATOM 957 C C . LYS A 1 118 ? 4.695 5.097 -30.659 1.00 71.25 118 LYS A C 1
ATOM 959 O O . LYS A 1 118 ? 3.747 5.374 -31.384 1.00 71.25 118 LYS A O 1
ATOM 964 N N . LEU A 1 119 ? 4.564 4.425 -29.522 1.00 75.12 119 LEU A N 1
ATOM 965 C CA . LEU A 1 119 ? 3.280 4.350 -28.852 1.00 75.12 119 LEU A CA 1
ATOM 966 C C . LEU A 1 119 ? 3.042 5.750 -28.300 1.00 75.12 119 LEU A C 1
ATOM 968 O O . LEU A 1 119 ? 3.796 6.189 -27.429 1.00 75.12 119 LEU A O 1
ATOM 972 N N . ASP A 1 120 ? 2.043 6.446 -28.837 1.00 69.25 120 ASP A N 1
ATOM 973 C CA . ASP A 1 120 ? 1.459 7.601 -28.171 1.00 69.25 120 ASP A CA 1
ATOM 974 C C . ASP A 1 120 ? 0.944 7.050 -26.850 1.00 69.25 120 ASP A C 1
ATOM 976 O O . ASP A 1 120 ? -0.078 6.363 -26.807 1.00 69.25 120 ASP A O 1
ATOM 980 N N . GLY A 1 121 ? 1.760 7.180 -25.803 1.00 63.84 121 GLY A N 1
ATOM 981 C CA . GLY A 1 121 ? 1.436 6.661 -24.493 1.00 63.84 121 GLY A CA 1
ATOM 982 C C . GLY A 1 121 ? 0.148 7.339 -24.091 1.00 63.84 121 GLY A C 1
ATOM 983 O O . GLY A 1 121 ? 0.174 8.500 -23.692 1.00 63.84 121 GLY A O 1
ATOM 984 N N . SER A 1 122 ? -0.983 6.647 -24.236 1.00 63.53 122 SER A N 1
ATOM 985 C CA . SER A 1 122 ? -2.205 7.058 -23.579 1.00 63.53 122 SER A CA 1
ATOM 986 C C . SER A 1 122 ? -1.829 7.078 -22.113 1.00 63.53 122 SER A C 1
ATOM 988 O O . SER A 1 122 ? -1.622 6.027 -21.502 1.00 63.53 122 SER A O 1
ATOM 990 N N . ILE A 1 123 ? -1.614 8.282 -21.591 1.00 65.31 123 ILE A N 1
ATOM 991 C CA . ILE A 1 123 ? -1.398 8.511 -20.178 1.00 65.31 123 ILE A CA 1
ATOM 992 C C . ILE A 1 123 ? -2.718 8.072 -19.567 1.00 65.31 123 ILE A C 1
ATOM 994 O O . ILE A 1 123 ? -3.690 8.826 -19.564 1.00 65.31 123 ILE A O 1
ATOM 998 N N . PHE A 1 124 ? -2.799 6.804 -19.169 1.00 63.75 124 PHE A N 1
ATOM 999 C CA . PHE A 1 124 ? -3.920 6.301 -18.408 1.00 63.75 124 PHE A CA 1
ATOM 1000 C C . PHE A 1 124 ? -3.861 7.060 -17.089 1.00 63.75 124 PHE A C 1
ATOM 1002 O O . PHE A 1 124 ? -3.121 6.696 -16.178 1.00 63.75 124 PHE A O 1
ATOM 1009 N N . LYS A 1 125 ? -4.583 8.181 -17.027 1.00 67.88 125 LYS A N 1
ATOM 1010 C CA . LYS A 1 125 ? -4.874 8.883 -15.785 1.00 67.88 125 LYS A CA 1
ATOM 1011 C C . LYS A 1 125 ? -5.869 8.003 -15.043 1.00 67.88 125 LYS A C 1
ATOM 1013 O O . LYS A 1 125 ? -7.076 8.149 -15.195 1.00 67.88 125 LYS A O 1
ATOM 1018 N N . LEU A 1 126 ? -5.334 6.999 -14.358 1.00 66.62 126 LEU A N 1
ATOM 1019 C CA . LEU A 1 126 ? -6.093 6.200 -13.413 1.00 66.62 126 LEU A CA 1
ATOM 1020 C C . LEU A 1 126 ? -6.228 7.039 -12.150 1.00 66.62 126 LEU A C 1
ATOM 1022 O O . LEU A 1 126 ? -5.265 7.228 -11.407 1.00 66.62 126 LEU A O 1
ATOM 1026 N N . ASP A 1 127 ? -7.416 7.603 -11.976 1.00 69.38 127 ASP A N 1
ATOM 1027 C CA . ASP A 1 127 ? -7.758 8.393 -10.809 1.00 69.38 127 ASP A CA 1
ATOM 1028 C C . ASP A 1 127 ? -8.190 7.446 -9.682 1.00 69.38 127 ASP A C 1
ATOM 1030 O O . ASP A 1 127 ? -9.333 7.004 -9.608 1.00 69.38 127 ASP A O 1
ATOM 1034 N N . PHE A 1 128 ? -7.237 7.061 -8.830 1.00 66.81 128 PHE A N 1
ATOM 1035 C CA . PHE A 1 128 ? -7.494 6.200 -7.669 1.00 66.81 128 PHE A CA 1
ATOM 1036 C C . PHE A 1 128 ? -8.062 6.969 -6.466 1.00 66.81 128 PHE A C 1
ATOM 1038 O O . PHE A 1 128 ? -8.219 6.386 -5.393 1.00 66.81 128 PHE A O 1
ATOM 1045 N N . SER A 1 129 ? -8.320 8.272 -6.610 1.00 64.94 129 SER A N 1
ATOM 1046 C CA . SER A 1 129 ? -8.772 9.135 -5.514 1.00 64.94 129 SER A CA 1
ATOM 1047 C C . SER A 1 129 ? -10.129 8.702 -4.949 1.00 64.94 129 SER A C 1
ATOM 1049 O O . SER A 1 129 ? -10.332 8.745 -3.735 1.00 64.94 129 SER A O 1
ATOM 1051 N N . GLU A 1 130 ? -11.022 8.204 -5.806 1.00 59.56 130 GLU A N 1
ATOM 1052 C CA . GLU A 1 130 ? -12.389 7.831 -5.425 1.00 59.56 130 GLU A CA 1
ATOM 1053 C C . GLU A 1 130 ? -12.673 6.326 -5.514 1.00 59.56 130 GLU A C 1
ATOM 1055 O O . GLU A 1 130 ? -13.703 5.853 -5.022 1.00 59.56 130 GLU A O 1
ATOM 1060 N N . GLU A 1 131 ? -11.775 5.537 -6.113 1.00 57.25 131 GLU A N 1
ATOM 1061 C CA . GLU A 1 131 ? -12.054 4.128 -6.373 1.00 57.25 131 GLU A CA 1
ATOM 1062 C C . GLU A 1 131 ? -11.885 3.278 -5.103 1.00 57.25 131 GLU A C 1
ATOM 1064 O O . GLU A 1 131 ? -10.815 2.761 -4.768 1.00 57.25 131 GLU A O 1
ATOM 1069 N N . GLN A 1 132 ? -12.993 3.094 -4.382 1.00 60.38 132 GLN A N 1
ATOM 1070 C CA . GLN A 1 132 ? -13.123 2.039 -3.384 1.00 60.38 132 GLN A CA 1
ATOM 1071 C C . GLN A 1 132 ? -13.142 0.685 -4.099 1.00 60.38 132 GLN A C 1
ATOM 1073 O O . GLN A 1 132 ? -14.197 0.139 -4.420 1.00 60.38 132 GLN A O 1
ATOM 1078 N N . VAL A 1 133 ? -11.963 0.112 -4.342 1.00 61.00 133 VAL A N 1
ATOM 1079 C CA . VAL A 1 133 ? -11.880 -1.289 -4.755 1.00 61.00 133 VAL A CA 1
ATOM 1080 C C . VAL A 1 133 ? -12.481 -2.124 -3.628 1.00 61.00 133 VAL A C 1
ATOM 1082 O O . VAL A 1 133 ? -11.962 -2.129 -2.509 1.00 61.00 133 VAL A O 1
ATOM 1085 N N . GLN A 1 134 ? -13.559 -2.848 -3.933 1.00 58.66 134 GLN A N 1
ATOM 1086 C CA . GLN A 1 134 ? -14.120 -3.903 -3.089 1.00 58.66 134 GLN A CA 1
ATOM 1087 C C . GLN A 1 134 ? -13.098 -5.045 -3.016 1.00 58.66 134 GLN A C 1
ATOM 1089 O O . GLN A 1 134 ? -13.253 -6.095 -3.640 1.00 58.66 134 GLN A O 1
ATOM 1094 N N . ARG A 1 135 ? -11.983 -4.837 -2.308 1.00 55.97 135 ARG A N 1
ATOM 1095 C CA . ARG A 1 135 ? -11.106 -5.936 -1.918 1.00 55.97 135 ARG A CA 1
ATOM 1096 C C . ARG A 1 135 ? -11.888 -6.744 -0.895 1.00 55.97 135 ARG A C 1
ATOM 1098 O O . ARG A 1 135 ? -11.880 -6.421 0.286 1.00 55.97 135 ARG A O 1
ATOM 1105 N N . GLY A 1 136 ? -12.612 -7.752 -1.373 1.00 58.91 136 GLY A N 1
ATOM 1106 C CA . GLY A 1 136 ? -13.263 -8.723 -0.505 1.00 58.91 136 GLY A CA 1
ATOM 1107 C C . GLY A 1 136 ? -12.227 -9.349 0.429 1.00 58.91 136 GLY A C 1
ATOM 1108 O O . GLY A 1 136 ? -11.147 -9.738 -0.020 1.00 58.91 136 GLY A O 1
ATOM 1109 N N . GLY A 1 137 ? -12.536 -9.410 1.724 1.00 75.69 137 GLY A N 1
ATOM 1110 C CA . GLY A 1 137 ? -11.656 -10.009 2.720 1.00 75.69 137 GLY A CA 1
ATOM 1111 C C . GLY A 1 137 ? -11.810 -9.419 4.119 1.00 75.69 137 GLY A C 1
ATOM 1112 O O . GLY A 1 137 ? -12.847 -8.861 4.468 1.00 75.69 137 GLY A O 1
ATOM 1113 N N . ARG A 1 138 ? -10.743 -9.571 4.911 1.00 80.62 138 ARG A N 1
ATOM 1114 C CA . ARG A 1 138 ? -10.627 -9.068 6.282 1.00 80.62 138 ARG A CA 1
ATOM 1115 C C . ARG A 1 138 ? -10.210 -7.591 6.308 1.00 80.62 138 ARG A C 1
ATOM 1117 O O . ARG A 1 138 ? -9.341 -7.168 5.547 1.00 80.62 138 ARG A O 1
ATOM 1124 N N . VAL A 1 139 ? -10.805 -6.828 7.215 1.00 84.31 139 VAL A N 1
ATOM 1125 C CA . VAL A 1 139 ? -10.520 -5.424 7.522 1.00 84.31 139 VAL A CA 1
ATOM 1126 C C . VAL A 1 139 ? -9.564 -5.354 8.711 1.00 84.31 139 VAL A C 1
ATOM 1128 O O . VAL A 1 139 ? -9.723 -6.092 9.680 1.00 84.31 139 VAL A O 1
ATOM 1131 N N . ILE A 1 140 ? -8.572 -4.465 8.641 1.00 85.88 140 ILE A N 1
ATOM 1132 C CA . ILE A 1 140 ? -7.694 -4.157 9.775 1.00 85.88 140 ILE A CA 1
ATOM 1133 C C . ILE A 1 140 ? -8.519 -3.360 10.786 1.00 85.88 140 ILE A C 1
ATOM 1135 O O . ILE A 1 140 ? -8.992 -2.269 10.461 1.00 85.88 140 ILE A O 1
ATOM 1139 N N . LYS A 1 141 ? -8.717 -3.908 11.982 1.00 87.19 141 LYS A N 1
ATOM 1140 C CA . LYS A 1 141 ? -9.390 -3.197 13.067 1.00 87.19 141 LYS A CA 1
ATOM 1141 C C . LYS A 1 141 ? -8.392 -2.387 13.884 1.00 87.19 141 LYS A C 1
ATOM 1143 O O . LYS A 1 141 ? -7.227 -2.760 13.997 1.00 87.19 141 LYS A O 1
ATOM 1148 N N . GLY A 1 142 ? -8.877 -1.307 14.489 1.00 81.69 142 GLY A N 1
ATOM 1149 C CA . GLY A 1 142 ? -8.148 -0.637 15.561 1.00 81.69 142 GLY A CA 1
ATOM 1150 C C . GLY A 1 142 ? -8.030 -1.562 16.773 1.00 81.69 142 GLY A C 1
ATOM 1151 O O . GLY A 1 142 ? -8.981 -2.272 17.111 1.00 81.69 142 GLY A O 1
ATOM 1152 N N . GLY A 1 143 ? -6.862 -1.584 17.410 1.00 87.19 143 GLY A N 1
ATOM 1153 C CA . GLY A 1 143 ? -6.608 -2.434 18.569 1.00 87.19 143 GLY A CA 1
ATOM 1154 C C . GLY A 1 143 ? -5.198 -2.260 19.135 1.00 87.19 143 GLY A C 1
ATOM 1155 O O . GLY A 1 143 ? -4.342 -1.686 18.464 1.00 87.19 143 GLY A O 1
ATOM 1156 N N . PRO A 1 144 ? -4.938 -2.783 20.346 1.00 87.44 144 PRO A N 1
ATOM 1157 C CA . PRO A 1 144 ? -3.662 -2.592 21.039 1.00 87.44 144 PRO A CA 1
ATOM 1158 C C . PRO A 1 144 ? -2.480 -3.195 20.272 1.00 87.44 144 PRO A C 1
ATOM 1160 O O . PRO A 1 144 ? -1.425 -2.582 20.200 1.00 87.44 144 PRO A O 1
ATOM 1163 N N . ALA A 1 145 ? -2.679 -4.350 19.628 1.00 86.88 145 ALA A N 1
ATOM 1164 C CA . ALA A 1 145 ? -1.652 -4.988 18.807 1.00 86.88 145 ALA A CA 1
ATOM 1165 C C . ALA A 1 145 ? -1.283 -4.159 17.564 1.00 86.88 145 ALA A C 1
ATOM 1167 O O . ALA A 1 145 ? -0.145 -4.204 17.108 1.00 86.88 145 ALA A O 1
ATOM 1168 N N . LEU A 1 146 ? -2.238 -3.414 16.993 1.00 86.44 146 LEU A N 1
ATOM 1169 C CA . LEU A 1 146 ? -1.955 -2.509 15.879 1.00 86.44 146 LEU A CA 1
ATOM 1170 C C . LEU A 1 146 ? -1.223 -1.259 16.376 1.00 86.44 146 LEU A C 1
ATOM 1172 O O . LEU A 1 146 ? -0.281 -0.826 15.722 1.00 86.44 146 LEU A O 1
ATOM 1176 N N . GLU A 1 147 ? -1.639 -0.716 17.520 1.00 89.00 147 GLU A N 1
ATOM 1177 C CA . GLU A 1 147 ? -1.045 0.485 18.114 1.00 89.00 147 GLU A CA 1
ATOM 1178 C C . GLU A 1 147 ? 0.427 0.271 18.486 1.00 89.00 147 GLU A C 1
ATOM 1180 O O . GLU A 1 147 ? 1.266 1.075 18.102 1.00 89.00 147 GLU A O 1
ATOM 1185 N N . GLU A 1 148 ? 0.765 -0.861 19.113 1.00 89.31 148 GLU A N 1
ATOM 1186 C CA . GLU A 1 148 ? 2.154 -1.220 19.443 1.00 89.31 148 GLU A CA 1
ATOM 1187 C C . GLU A 1 148 ? 3.048 -1.246 18.192 1.00 89.31 148 GLU A C 1
ATOM 1189 O O . GLU A 1 148 ? 4.188 -0.785 18.200 1.00 89.31 148 GLU A O 1
ATOM 1194 N N . ILE A 1 149 ? 2.519 -1.765 17.080 1.00 86.44 149 ILE A N 1
ATOM 1195 C CA . ILE A 1 149 ? 3.250 -1.807 15.813 1.00 86.44 149 ILE A CA 1
ATOM 1196 C C . ILE A 1 149 ? 3.407 -0.399 15.224 1.00 86.44 149 ILE A C 1
ATOM 1198 O O . ILE A 1 149 ? 4.427 -0.114 14.599 1.00 86.44 149 ILE A O 1
ATOM 1202 N N . LEU A 1 150 ? 2.403 0.469 15.367 1.00 86.88 150 LEU A N 1
ATOM 1203 C CA . LEU A 1 150 ? 2.487 1.851 14.894 1.00 86.88 150 LEU A CA 1
ATOM 1204 C C . LEU A 1 150 ? 3.493 2.665 15.715 1.00 86.88 150 LEU A C 1
ATOM 1206 O O . LEU A 1 150 ? 4.265 3.410 15.118 1.00 86.88 150 LEU A O 1
ATOM 1210 N N . GLU A 1 151 ? 3.543 2.462 17.030 1.00 88.69 151 GLU A N 1
ATOM 1211 C CA . GLU A 1 151 ? 4.511 3.100 17.930 1.00 88.69 151 GLU A CA 1
ATOM 1212 C C . GLU A 1 151 ? 5.952 2.694 17.577 1.00 88.69 151 GLU A C 1
ATOM 1214 O O . GLU A 1 151 ? 6.810 3.551 17.376 1.00 88.69 151 GLU A O 1
ATOM 1219 N N . GLU A 1 152 ? 6.210 1.400 17.354 1.00 86.31 152 GLU A N 1
ATOM 1220 C CA . GLU A 1 152 ? 7.525 0.921 16.895 1.00 86.31 152 GLU A CA 1
ATOM 1221 C C . GLU A 1 152 ? 7.933 1.555 15.550 1.00 86.31 152 GLU A C 1
ATOM 1223 O O . GLU A 1 152 ? 9.099 1.892 15.337 1.00 86.31 152 GLU A O 1
ATOM 1228 N N . LEU A 1 153 ? 6.981 1.727 14.622 1.00 84.94 153 LEU A N 1
ATOM 1229 C CA . LEU A 1 153 ? 7.250 2.374 13.334 1.00 84.94 153 LEU A CA 1
ATOM 1230 C C . LEU A 1 153 ? 7.544 3.868 13.485 1.00 84.94 153 LEU A C 1
ATOM 1232 O O . LEU A 1 153 ? 8.356 4.397 12.724 1.00 84.94 153 LEU A O 1
ATOM 1236 N N . GLU A 1 154 ? 6.890 4.541 14.426 1.00 86.44 154 GLU A N 1
ATOM 1237 C CA . GLU A 1 154 ? 7.161 5.939 14.744 1.00 86.44 154 GLU A CA 1
ATOM 1238 C C . GLU A 1 154 ? 8.580 6.108 15.289 1.00 86.44 154 GLU A C 1
ATOM 1240 O O . GLU A 1 154 ? 9.325 6.948 14.784 1.00 86.44 154 GLU A O 1
ATOM 1245 N N . GLU A 1 155 ? 8.998 5.267 16.236 1.00 86.06 155 GLU A N 1
ATOM 1246 C CA . GLU A 1 155 ? 10.362 5.281 16.773 1.00 86.06 155 GLU A CA 1
ATOM 1247 C C . GLU A 1 155 ? 11.417 5.057 15.676 1.00 86.06 155 GLU A C 1
ATOM 1249 O O . GLU A 1 155 ? 12.414 5.784 15.598 1.00 86.06 155 GLU A O 1
ATOM 1254 N N . ASP A 1 156 ? 11.181 4.085 14.791 1.00 84.19 156 ASP A N 1
ATOM 1255 C CA . ASP A 1 156 ? 12.065 3.761 13.668 1.00 84.19 156 ASP A CA 1
ATOM 1256 C C . ASP A 1 156 ? 12.164 4.940 12.666 1.00 84.19 156 ASP A C 1
ATOM 1258 O O . ASP A 1 156 ? 13.258 5.253 12.180 1.00 84.19 156 ASP A O 1
ATOM 1262 N N . LEU A 1 157 ? 11.050 5.624 12.359 1.00 82.62 157 LEU A N 1
ATOM 1263 C CA . LEU A 1 157 ? 11.040 6.810 11.486 1.00 82.62 157 LEU A CA 1
ATOM 1264 C C . LEU A 1 157 ? 11.720 8.012 12.140 1.00 82.62 157 LEU A C 1
ATOM 1266 O O . LEU A 1 157 ? 12.527 8.681 11.493 1.00 82.62 157 LEU A O 1
ATOM 1270 N N . LEU A 1 158 ? 11.447 8.257 13.421 1.00 82.12 158 LEU A N 1
ATOM 1271 C CA . LEU A 1 158 ? 12.076 9.333 14.177 1.00 82.12 158 LEU A CA 1
ATOM 1272 C C . LEU A 1 158 ? 13.596 9.129 14.230 1.00 82.12 158 LEU A C 1
ATOM 1274 O O . LEU A 1 158 ? 14.362 10.066 14.013 1.00 82.12 158 LEU A O 1
ATOM 1278 N N . SER A 1 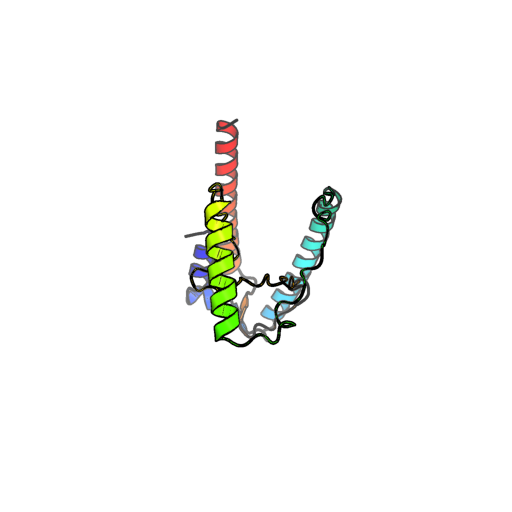159 ? 14.046 7.890 14.445 1.00 81.81 159 SER A N 1
ATOM 1279 C CA . SER A 1 159 ? 15.465 7.535 14.402 1.00 81.81 159 SER A CA 1
ATOM 1280 C C . SER A 1 159 ? 16.090 7.806 13.028 1.00 81.81 159 SER A C 1
ATOM 1282 O O . SER A 1 159 ? 17.199 8.346 12.952 1.00 81.81 159 SER A O 1
ATOM 1284 N N . ALA A 1 160 ? 15.382 7.474 11.944 1.00 81.94 160 ALA A N 1
ATOM 1285 C CA . ALA A 1 160 ? 15.853 7.702 10.582 1.00 81.94 160 ALA A CA 1
ATOM 1286 C C . ALA A 1 160 ? 15.999 9.199 10.254 1.00 81.94 160 ALA A C 1
ATOM 1288 O O . ALA A 1 160 ? 17.038 9.601 9.723 1.00 81.94 160 ALA A O 1
ATOM 1289 N N . ASP A 1 161 ? 15.011 10.022 10.616 1.00 77.94 161 ASP A N 1
ATOM 1290 C CA . ASP A 1 161 ? 15.047 11.472 10.389 1.00 77.94 161 ASP A CA 1
ATOM 1291 C C . ASP A 1 161 ? 16.089 12.172 11.269 1.00 77.94 161 ASP A C 1
ATOM 1293 O O . ASP A 1 161 ? 16.822 13.034 10.783 1.00 77.94 161 ASP A O 1
ATOM 1297 N N . ILE A 1 162 ? 16.244 11.772 12.538 1.00 74.31 162 ILE A N 1
ATOM 1298 C CA . ILE A 1 162 ? 17.322 12.286 13.403 1.00 74.31 162 ILE A CA 1
ATOM 1299 C C . ILE A 1 162 ? 18.690 11.949 12.795 1.00 74.31 162 ILE A C 1
ATOM 1301 O O . ILE A 1 162 ? 19.562 12.815 12.716 1.00 74.31 162 ILE A O 1
ATOM 1305 N N . GLY A 1 163 ? 18.874 10.713 12.319 1.00 73.12 163 GLY A N 1
ATOM 1306 C CA . GLY A 1 163 ? 20.109 10.289 11.664 1.00 73.12 163 GLY A CA 1
ATOM 1307 C C . GLY A 1 163 ? 20.412 11.094 10.398 1.00 73.12 163 GLY A C 1
ATOM 1308 O O . GLY A 1 163 ? 21.551 11.520 10.199 1.00 73.12 163 GLY A O 1
ATOM 1309 N N . HIS A 1 164 ? 19.399 11.350 9.566 1.00 76.19 164 HIS A N 1
ATOM 1310 C CA . HIS A 1 164 ? 19.544 12.197 8.385 1.00 76.19 164 HIS A CA 1
ATOM 1311 C C . HIS A 1 164 ? 19.921 13.636 8.760 1.00 76.19 164 HIS A C 1
ATOM 1313 O O . HIS A 1 164 ? 20.893 14.165 8.218 1.00 76.19 164 HIS A O 1
ATOM 1319 N N . ASN A 1 165 ? 19.223 14.230 9.732 1.00 78.31 165 ASN A N 1
ATOM 1320 C CA . ASN A 1 165 ? 19.455 15.602 10.179 1.00 78.31 165 ASN A CA 1
ATOM 1321 C C . ASN A 1 165 ? 20.876 15.788 10.726 1.00 78.31 165 ASN A C 1
ATOM 1323 O O . ASN A 1 165 ? 21.583 16.687 10.275 1.00 78.31 165 ASN A O 1
ATOM 1327 N N . SER A 1 166 ? 21.350 14.902 11.607 1.00 74.94 166 SER A N 1
ATOM 1328 C CA . SER A 1 166 ? 22.707 14.994 12.165 1.00 74.94 166 SER A CA 1
ATOM 1329 C C . SER A 1 166 ? 23.808 14.821 11.114 1.00 74.94 166 SER A C 1
ATOM 1331 O O . SER A 1 166 ? 24.827 15.507 11.164 1.00 74.94 166 SER A O 1
ATOM 1333 N N . VAL A 1 167 ? 23.626 13.921 10.141 1.00 74.75 167 VAL A N 1
ATOM 1334 C CA . VAL A 1 167 ? 24.583 13.763 9.032 1.00 74.75 167 VAL A CA 1
ATOM 1335 C C . VAL A 1 167 ? 24.549 14.981 8.112 1.00 74.75 167 VAL A C 1
ATOM 1337 O O . VAL A 1 167 ? 25.602 15.445 7.684 1.00 74.75 167 VAL A O 1
ATOM 1340 N N . SER A 1 168 ? 23.364 15.524 7.829 1.00 80.62 168 SER A N 1
ATOM 1341 C CA . SER A 1 168 ? 23.219 16.725 7.004 1.00 80.62 168 SER A CA 1
ATOM 1342 C C . SER A 1 168 ? 23.861 17.958 7.651 1.00 80.62 168 SER A C 1
ATOM 1344 O O . SER A 1 168 ? 24.490 18.745 6.952 1.00 80.62 168 SER A O 1
ATOM 1346 N N . GLU A 1 169 ? 23.787 18.085 8.980 1.00 83.06 169 GLU A N 1
ATOM 1347 C CA . GLU A 1 169 ? 24.436 19.155 9.745 1.00 83.06 169 GLU A CA 1
ATOM 1348 C C . GLU A 1 169 ? 25.966 19.034 9.733 1.00 83.06 169 GLU A C 1
ATOM 1350 O O . GLU A 1 169 ? 26.645 20.047 9.683 1.00 83.06 169 GLU A O 1
ATOM 1355 N N . LEU A 1 170 ? 26.515 17.813 9.725 1.00 79.56 170 LEU A N 1
ATOM 1356 C CA . LEU A 1 170 ? 27.961 17.570 9.603 1.00 79.56 170 LEU A CA 1
ATOM 1357 C C . LEU A 1 170 ? 28.506 17.771 8.181 1.00 79.56 170 LEU A C 1
ATOM 1359 O O . LEU A 1 170 ? 29.709 17.969 8.008 1.00 79.56 170 LEU A O 1
ATOM 1363 N N . ILE A 1 171 ? 27.655 17.607 7.165 1.00 86.88 171 ILE A N 1
ATOM 1364 C CA . ILE A 1 171 ? 28.016 17.799 5.753 1.00 86.88 171 ILE A CA 1
ATOM 1365 C C . ILE A 1 171 ? 28.012 19.290 5.377 1.00 86.88 171 ILE A C 1
ATOM 1367 O O . ILE A 1 171 ? 28.731 19.670 4.449 1.00 86.88 171 ILE A O 1
ATOM 1371 N N . ASN A 1 172 ? 27.229 20.109 6.085 1.00 59.34 172 ASN A N 1
ATOM 1372 C CA . ASN A 1 172 ? 27.185 21.567 5.939 1.00 59.34 172 ASN A CA 1
ATOM 1373 C C . ASN A 1 172 ? 28.267 22.268 6.773 1.00 59.34 172 ASN A C 1
ATOM 1375 O O . ASN A 1 172 ? 28.703 23.356 6.329 1.00 59.34 172 ASN A O 1
#

Radius of gyration: 32.97 Å; chains: 1; bounding box: 52×44×88 Å